Protein AF-A0A149UVN3-F1 (afdb_monomer_lite)

Organism: NCBI:txid178901

Foldseek 3Di:
DCWDDDPNDIQRPPAEADAAAPQLALVNQLVVVVVPHLYYDFHDDDPVCVVVVDVVRVRSRDDNDPDHRDDPPD

Structure (mmCIF, N/CA/C/O backbone):
data_AF-A0A149UVN3-F1
#
_entry.id   AF-A0A149UVN3-F1
#
loop_
_atom_site.group_PDB
_atom_site.id
_atom_site.type_symbol
_atom_site.label_atom_id
_atom_site.label_alt_id
_atom_site.label_comp_id
_atom_site.label_asym_id
_atom_site.label_entity_id
_atom_site.label_seq_id
_atom_site.pdbx_PDB_ins_code
_atom_site.Cartn_x
_a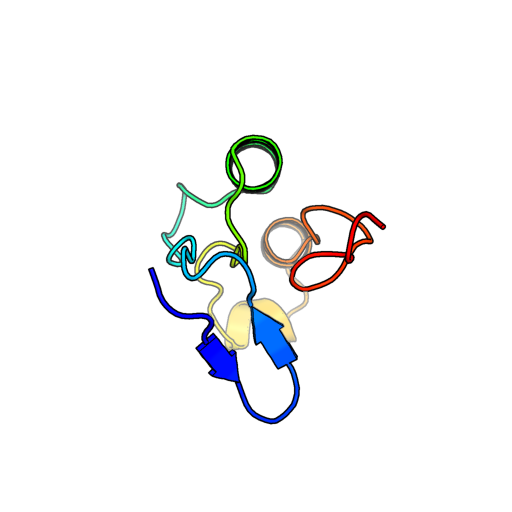tom_site.Cartn_y
_atom_site.Cartn_z
_atom_site.occupancy
_atom_site.B_iso_or_equiv
_atom_site.auth_seq_id
_atom_site.auth_comp_id
_atom_site.auth_asym_id
_atom_site.auth_atom_id
_atom_site.pdbx_PDB_model_num
ATOM 1 N N . MET A 1 1 ? -15.076 4.878 11.864 1.00 79.62 1 MET A N 1
ATOM 2 C CA . MET A 1 1 ? -15.423 5.115 10.440 1.00 79.62 1 MET A CA 1
ATOM 3 C C . MET A 1 1 ? -16.224 3.920 9.930 1.00 79.62 1 MET A C 1
ATOM 5 O O . MET A 1 1 ? -16.167 2.881 10.571 1.00 79.62 1 MET A O 1
ATOM 9 N N . ARG A 1 2 ? -17.002 4.057 8.848 1.00 91.38 2 ARG A N 1
ATOM 10 C CA . ARG A 1 2 ? -17.806 2.946 8.299 1.00 91.38 2 ARG A CA 1
ATOM 11 C C . ARG A 1 2 ? -16.932 2.009 7.443 1.00 91.38 2 ARG A C 1
ATOM 13 O O . ARG A 1 2 ? -16.099 2.549 6.716 1.00 91.38 2 ARG A O 1
ATOM 20 N N . PRO A 1 3 ? -17.129 0.678 7.492 1.00 93.38 3 PRO A N 1
ATOM 21 C CA . PRO A 1 3 ? -16.449 -0.265 6.599 1.00 93.38 3 PRO A CA 1
ATOM 22 C C . PRO A 1 3 ? -16.668 0.052 5.114 1.00 93.38 3 PRO A C 1
ATOM 24 O O . PRO A 1 3 ? -17.703 0.617 4.747 1.00 93.38 3 PRO A O 1
ATOM 27 N N . ILE A 1 4 ? -15.705 -0.331 4.270 1.00 93.88 4 ILE A N 1
ATOM 28 C CA . ILE A 1 4 ? -15.766 -0.174 2.805 1.00 93.88 4 ILE A CA 1
ATOM 29 C C . ILE A 1 4 ? -15.962 -1.550 2.163 1.00 93.88 4 ILE A C 1
ATOM 31 O O . ILE A 1 4 ? -15.276 -2.501 2.529 1.00 93.88 4 ILE A O 1
ATOM 35 N N . ASP A 1 5 ? -16.873 -1.642 1.194 1.00 93.38 5 ASP A N 1
ATOM 36 C CA . ASP A 1 5 ? -17.036 -2.811 0.324 1.00 93.38 5 ASP A CA 1
ATOM 37 C C . ASP A 1 5 ? -16.411 -2.523 -1.047 1.00 93.38 5 ASP A C 1
ATOM 39 O O . ASP A 1 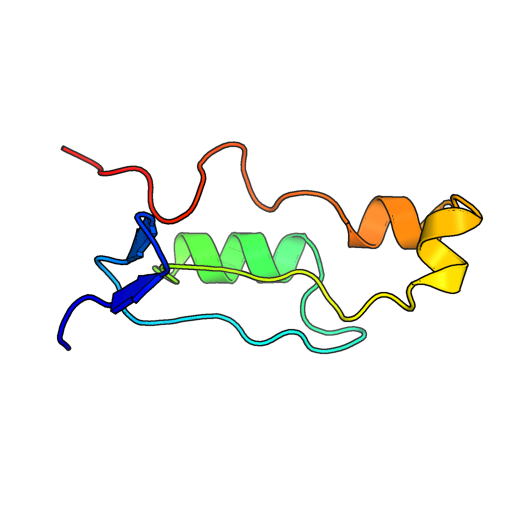5 ? -16.729 -1.516 -1.685 1.00 93.38 5 ASP A O 1
ATOM 43 N N . LEU A 1 6 ? -15.495 -3.390 -1.474 1.00 90.31 6 LEU A N 1
ATOM 44 C CA . LEU A 1 6 ? -14.793 -3.336 -2.752 1.00 90.31 6 LEU A CA 1
ATOM 45 C C . LEU A 1 6 ? -15.131 -4.583 -3.576 1.00 90.31 6 LEU A C 1
ATOM 47 O O . LEU A 1 6 ? -14.280 -5.442 -3.798 1.00 90.31 6 LEU A O 1
ATOM 51 N N . GLY A 1 7 ? -16.390 -4.708 -3.996 1.00 90.38 7 GLY A N 1
ATOM 52 C CA . GLY A 1 7 ? -16.824 -5.791 -4.882 1.00 90.38 7 GLY A CA 1
ATOM 53 C C . GLY A 1 7 ? -16.698 -7.175 -4.244 1.00 90.38 7 GLY A C 1
ATOM 54 O O . GLY A 1 7 ? -16.210 -8.102 -4.887 1.00 90.38 7 GLY A O 1
ATOM 55 N N . GLY A 1 8 ? -17.103 -7.309 -2.977 1.00 86.94 8 GLY A N 1
ATOM 56 C CA . GLY A 1 8 ? -17.026 -8.568 -2.221 1.00 86.94 8 GLY A CA 1
ATOM 57 C C . GLY A 1 8 ? -15.807 -8.680 -1.302 1.00 86.94 8 GLY A C 1
ATOM 58 O O . GLY A 1 8 ? -15.713 -9.620 -0.515 1.00 86.94 8 GLY A O 1
ATOM 59 N N . VAL A 1 9 ? -14.902 -7.700 -1.343 1.00 87.19 9 VAL A N 1
ATOM 60 C CA . VAL A 1 9 ? -13.849 -7.524 -0.339 1.00 87.19 9 VAL A CA 1
ATOM 61 C C . VAL A 1 9 ? -14.291 -6.468 0.662 1.00 87.19 9 VAL A C 1
ATOM 63 O O . VAL A 1 9 ? -14.422 -5.292 0.321 1.00 87.19 9 VAL A O 1
ATOM 66 N N . ARG A 1 10 ? -14.477 -6.871 1.917 1.00 90.12 10 ARG A N 1
ATOM 67 C CA . ARG A 1 10 ? -14.871 -5.963 2.992 1.00 90.12 10 ARG A CA 1
ATOM 68 C C . ARG A 1 10 ? -13.659 -5.511 3.801 1.00 90.12 10 ARG A C 1
ATOM 70 O O . ARG A 1 10 ? -12.922 -6.330 4.341 1.00 90.12 10 ARG A O 1
ATOM 77 N N . LEU A 1 11 ? -13.469 -4.199 3.903 1.00 90.94 11 LEU A N 1
ATOM 78 C CA . LEU A 1 11 ? -12.445 -3.575 4.737 1.00 90.94 11 LEU A CA 1
ATOM 79 C C . LEU A 1 11 ? -13.082 -3.073 6.033 1.00 90.94 11 LEU A C 1
ATOM 81 O O . LEU A 1 11 ? -13.716 -2.016 6.042 1.00 90.94 11 LEU A O 1
ATOM 85 N N . GLU A 1 12 ? -12.889 -3.814 7.125 1.00 91.75 12 GLU A N 1
ATOM 86 C CA . GLU A 1 12 ? -13.368 -3.407 8.456 1.00 91.75 12 GLU A CA 1
ATOM 87 C C . GLU A 1 12 ? -12.696 -2.117 8.930 1.00 91.75 12 GLU A C 1
ATOM 89 O O . GLU A 1 12 ? -13.357 -1.216 9.449 1.00 91.75 12 GLU A O 1
ATOM 94 N N . THR A 1 13 ? -11.395 -1.981 8.660 1.00 93.25 13 THR A N 1
ATOM 95 C CA . THR A 1 13 ? -10.678 -0.719 8.835 1.00 93.25 13 THR A CA 1
ATOM 96 C C . THR A 1 13 ? -10.648 0.036 7.504 1.00 93.25 13 THR A C 1
ATOM 98 O O . THR A 1 13 ? -9.895 -0.350 6.608 1.00 93.25 13 THR A O 1
ATOM 101 N N . PRO A 1 14 ? -11.405 1.137 7.342 1.00 93.12 14 PRO A N 1
ATOM 102 C CA . PRO A 1 14 ? -11.496 1.887 6.087 1.00 93.12 14 PRO A CA 1
ATOM 103 C C . PRO A 1 14 ? -10.304 2.842 5.908 1.00 93.12 14 PRO A C 1
ATOM 105 O O . PRO A 1 14 ? -10.462 4.022 5.603 1.00 93.12 14 PRO A O 1
ATOM 108 N N . VAL A 1 15 ? -9.097 2.331 6.149 1.00 93.44 15 VAL A N 1
ATOM 109 C CA . VAL A 1 15 ? -7.829 3.044 5.996 1.00 93.44 15 VAL A CA 1
ATOM 110 C C . VAL A 1 15 ? -6.998 2.276 4.985 1.00 93.44 15 VAL A C 1
ATOM 112 O O . VAL A 1 15 ? -6.687 1.099 5.185 1.00 93.44 15 VAL A O 1
ATOM 115 N N . ILE A 1 16 ? -6.656 2.951 3.895 1.00 93.31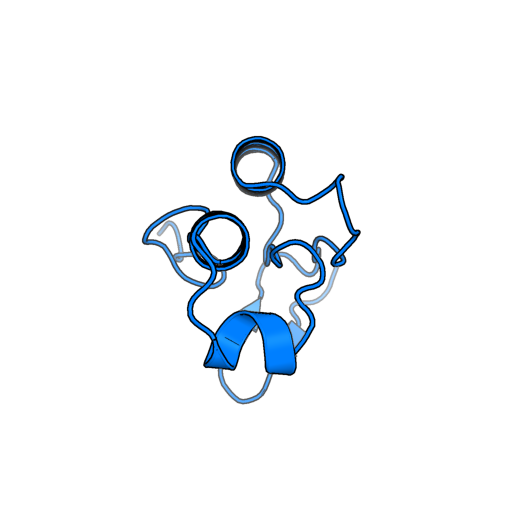 16 ILE A N 1
ATOM 116 C CA . ILE A 1 16 ? -5.930 2.378 2.767 1.00 93.31 16 ILE A CA 1
ATOM 117 C C . ILE A 1 16 ? -4.620 3.140 2.623 1.00 93.31 16 ILE A C 1
ATOM 119 O O . ILE A 1 16 ? -4.620 4.370 2.572 1.00 93.31 16 ILE A O 1
ATOM 123 N N . LEU A 1 17 ? -3.506 2.417 2.543 1.00 94.81 17 LEU A N 1
ATOM 124 C CA . LEU A 1 17 ? -2.229 3.021 2.186 1.00 94.81 17 LEU A CA 1
ATOM 125 C C . LEU A 1 17 ? -2.168 3.232 0.667 1.00 94.81 17 LEU A C 1
ATOM 127 O O . LEU A 1 17 ? -2.204 2.266 -0.096 1.00 94.81 17 LEU A O 1
ATOM 131 N N . ALA A 1 18 ? -2.074 4.495 0.252 1.00 94.62 18 ALA A N 1
ATOM 132 C CA . ALA A 1 18 ? -1.977 4.886 -1.150 1.00 94.62 18 ALA A CA 1
ATOM 133 C C . ALA A 1 18 ? -0.632 4.466 -1.778 1.00 94.62 18 ALA A C 1
ATOM 135 O O . ALA A 1 18 ? 0.389 4.523 -1.093 1.00 94.62 18 ALA A O 1
ATOM 136 N N . PRO A 1 19 ? -0.603 4.106 -3.074 1.00 93.62 19 PRO A N 1
ATOM 137 C CA . PRO A 1 19 ? 0.632 3.769 -3.777 1.00 93.62 19 PRO A CA 1
ATOM 138 C C . PRO A 1 19 ? 1.502 5.012 -3.997 1.00 93.62 19 PRO A C 1
ATOM 140 O O . PRO A 1 19 ? 1.038 6.018 -4.537 1.00 93.62 19 PRO A O 1
ATOM 143 N N . MET A 1 20 ? 2.778 4.939 -3.617 1.00 94.88 20 MET A N 1
ATOM 144 C CA . MET A 1 20 ? 3.741 6.033 -3.784 1.00 94.88 20 MET A CA 1
ATOM 145 C C . MET A 1 20 ? 5.113 5.470 -4.174 1.00 94.88 20 MET A C 1
ATOM 147 O O . MET A 1 20 ? 5.710 4.691 -3.430 1.00 94.88 20 MET A O 1
ATOM 151 N N . SER A 1 21 ? 5.611 5.852 -5.355 1.00 90.94 21 SER A N 1
ATOM 152 C CA . SER A 1 21 ? 6.900 5.388 -5.893 1.00 90.94 21 SER A CA 1
ATOM 153 C C . SER A 1 21 ? 8.049 5.702 -4.934 1.00 90.94 21 SER A C 1
ATOM 155 O O . SER A 1 21 ? 8.203 6.855 -4.533 1.00 90.94 21 SER A O 1
ATOM 157 N N . GLY A 1 22 ? 8.852 4.696 -4.578 1.00 89.25 22 GLY A N 1
ATOM 158 C CA . GLY A 1 22 ? 9.977 4.859 -3.649 1.00 89.25 22 GLY A CA 1
ATOM 159 C C . GLY A 1 22 ? 9.594 5.121 -2.185 1.00 89.25 22 GLY A C 1
ATOM 160 O O . GLY A 1 22 ? 10.472 5.443 -1.390 1.00 89.25 22 GLY A O 1
ATOM 161 N N . VAL A 1 23 ? 8.310 5.005 -1.822 1.00 94.38 23 VAL A N 1
ATOM 162 C CA . VAL A 1 23 ? 7.833 5.170 -0.435 1.00 94.38 23 VAL A CA 1
ATOM 163 C C . VAL A 1 23 ? 7.132 3.910 0.060 1.00 94.38 23 VAL A C 1
ATOM 165 O O . VAL A 1 23 ? 7.453 3.410 1.133 1.00 94.38 23 VAL A O 1
ATOM 168 N N . THR A 1 24 ? 6.179 3.364 -0.701 1.00 93.38 24 THR A N 1
ATOM 169 C CA . THR A 1 24 ? 5.400 2.185 -0.281 1.00 93.38 24 THR A CA 1
ATOM 170 C C . THR A 1 24 ? 6.084 0.864 -0.630 1.00 93.38 24 THR A C 1
ATOM 172 O O . THR A 1 24 ? 5.486 -0.024 -1.248 1.00 93.38 24 THR A O 1
ATOM 175 N N . ASP A 1 25 ? 7.338 0.731 -0.205 1.00 93.19 25 ASP A N 1
ATOM 176 C CA . ASP A 1 25 ? 8.114 -0.502 -0.304 1.00 93.19 25 ASP A CA 1
ATOM 177 C C . ASP A 1 25 ? 7.571 -1.599 0.641 1.00 93.19 25 ASP A C 1
ATOM 179 O O . ASP A 1 25 ? 6.571 -1.431 1.353 1.00 93.19 25 ASP A O 1
ATOM 183 N N . LEU A 1 26 ? 8.172 -2.789 0.614 1.00 92.06 26 LEU A N 1
ATOM 184 C CA . LEU A 1 26 ? 7.704 -3.909 1.433 1.00 92.06 26 LEU A CA 1
ATOM 185 C C . LEU A 1 26 ? 7.796 -3.642 2.957 1.00 92.06 26 LEU A C 1
ATOM 187 O O . LEU A 1 26 ? 6.792 -3.865 3.647 1.00 92.06 26 LEU A O 1
ATOM 191 N N . PRO A 1 27 ? 8.930 -3.171 3.517 1.00 92.94 27 PRO A N 1
ATOM 192 C CA . PRO A 1 27 ? 9.021 -2.803 4.931 1.00 92.94 27 PRO A CA 1
ATOM 193 C C . PRO A 1 27 ? 7.976 -1.774 5.377 1.00 92.94 27 PRO A C 1
ATOM 195 O O . PRO A 1 27 ? 7.332 -1.970 6.414 1.00 92.94 27 PRO A O 1
ATOM 198 N N . PHE A 1 28 ? 7.757 -0.715 4.594 1.00 94.50 28 PHE A N 1
ATOM 199 C CA . PHE A 1 28 ? 6.791 0.330 4.922 1.00 94.50 28 PHE A CA 1
ATOM 200 C C . PHE A 1 28 ? 5.363 -0.222 4.963 1.00 94.50 28 PHE A C 1
ATOM 202 O O . PHE A 1 28 ? 4.613 0.030 5.910 1.00 94.50 28 PHE A O 1
ATOM 209 N N . ARG A 1 29 ? 4.989 -1.050 3.981 1.00 94.25 29 ARG A N 1
ATOM 210 C CA . ARG A 1 29 ? 3.662 -1.688 3.939 1.00 94.25 29 ARG A CA 1
ATOM 211 C C . ARG A 1 29 ? 3.445 -2.657 5.096 1.00 94.25 29 ARG A C 1
ATOM 213 O O . ARG A 1 29 ? 2.352 -2.678 5.662 1.00 94.25 29 ARG A O 1
ATOM 220 N N . ARG A 1 30 ? 4.476 -3.411 5.489 1.00 93.06 30 ARG A N 1
ATOM 221 C CA . ARG A 1 30 ? 4.444 -4.265 6.691 1.00 93.06 30 ARG A CA 1
ATOM 222 C C . ARG A 1 30 ? 4.192 -3.449 7.951 1.00 93.06 30 ARG A C 1
ATOM 224 O O . ARG A 1 30 ? 3.369 -3.839 8.776 1.00 93.06 30 ARG A O 1
ATOM 231 N N . LEU A 1 31 ? 4.866 -2.311 8.099 1.00 93.81 31 LEU A N 1
ATOM 232 C CA . LEU A 1 31 ? 4.645 -1.416 9.231 1.00 93.81 31 LEU A CA 1
ATOM 233 C C . LEU A 1 31 ? 3.226 -0.833 9.217 1.00 93.81 31 LEU A C 1
ATOM 235 O O . LEU A 1 31 ? 2.525 -0.931 10.219 1.00 93.81 31 LEU A O 1
ATOM 239 N N . ALA A 1 32 ? 2.767 -0.299 8.084 1.00 93.06 32 ALA A N 1
ATOM 240 C CA . ALA A 1 32 ? 1.418 0.253 7.950 1.00 93.06 32 ALA A CA 1
ATOM 241 C C . ALA A 1 32 ? 0.330 -0.788 8.267 1.00 93.06 32 ALA A C 1
ATOM 243 O O . AL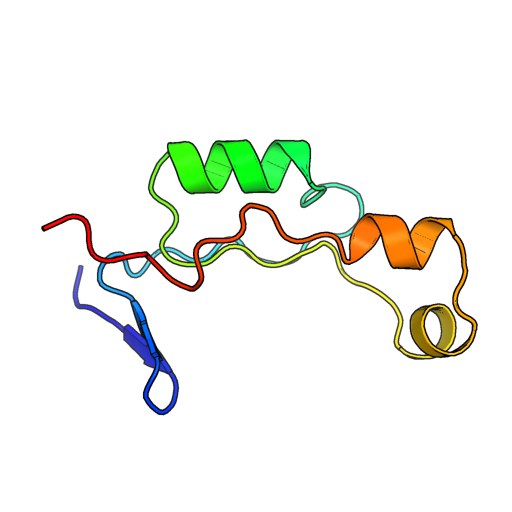A A 1 32 ? -0.652 -0.479 8.942 1.00 93.06 32 ALA A O 1
ATOM 244 N N . ARG A 1 33 ? 0.528 -2.043 7.840 1.00 90.50 33 ARG A N 1
ATOM 245 C CA . ARG A 1 33 ? -0.339 -3.173 8.195 1.00 90.50 33 ARG A CA 1
ATOM 246 C C . ARG A 1 33 ? -0.339 -3.441 9.700 1.00 90.50 33 ARG A C 1
ATOM 248 O O . ARG A 1 33 ? -1.414 -3.512 10.287 1.00 90.50 33 ARG A O 1
ATOM 255 N N . LYS A 1 34 ? 0.838 -3.517 10.334 1.00 91.69 34 LYS A N 1
ATOM 256 C CA . LYS A 1 34 ? 0.970 -3.676 11.797 1.00 91.69 34 LYS A CA 1
ATOM 257 C C . LYS A 1 34 ? 0.316 -2.536 12.584 1.00 91.69 34 LYS A C 1
ATOM 259 O O . LYS A 1 34 ? -0.160 -2.762 13.688 1.00 91.69 34 LYS A O 1
ATOM 264 N N . LEU A 1 35 ? 0.271 -1.334 12.011 1.00 93.00 35 LEU A N 1
ATOM 265 C CA . LEU A 1 35 ? -0.395 -0.161 12.587 1.00 93.00 35 LEU A CA 1
ATOM 266 C C . LEU A 1 35 ? -1.907 -0.101 12.293 1.00 93.00 35 LEU A C 1
ATOM 268 O O . LEU A 1 35 ? -2.568 0.842 12.720 1.00 93.00 35 LEU A O 1
ATOM 272 N N . GLY A 1 36 ? -2.470 -1.091 11.592 1.00 90.50 36 GLY A N 1
ATOM 273 C CA . GLY A 1 36 ? -3.915 -1.243 11.413 1.00 90.50 36 GLY A CA 1
ATOM 274 C C . GLY A 1 36 ? -4.470 -0.815 10.053 1.00 90.50 36 GLY A C 1
ATOM 275 O O . GLY A 1 36 ? -5.688 -0.734 9.910 1.00 90.50 36 GLY A O 1
ATOM 276 N N . ALA A 1 37 ? -3.638 -0.558 9.036 1.00 91.88 37 ALA A N 1
ATOM 277 C CA . ALA A 1 37 ? -4.140 -0.278 7.688 1.00 91.88 37 ALA A CA 1
ATOM 278 C C . ALA A 1 37 ? -4.933 -1.479 7.130 1.00 91.88 37 ALA A C 1
ATOM 280 O O . ALA A 1 37 ? -4.385 -2.572 6.943 1.00 91.88 37 ALA A O 1
ATOM 281 N N . GLY A 1 38 ? -6.214 -1.266 6.811 1.00 90.25 38 GLY A N 1
ATOM 282 C CA . GLY A 1 38 ? -7.120 -2.310 6.318 1.00 90.25 38 GLY A CA 1
ATOM 283 C C . GLY A 1 38 ? -6.748 -2.832 4.932 1.00 90.25 38 GLY A C 1
ATOM 284 O O . GLY A 1 38 ? -6.947 -4.016 4.645 1.00 90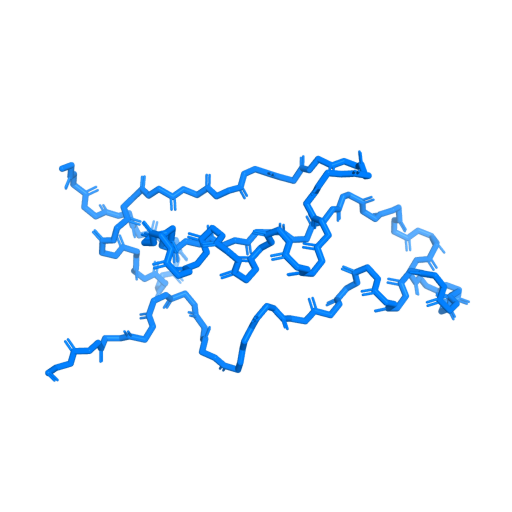.25 38 GLY A O 1
ATOM 285 N N . LEU A 1 39 ? -6.088 -1.998 4.124 1.00 92.25 39 LEU A N 1
ATOM 286 C CA . LEU A 1 39 ? -5.486 -2.368 2.844 1.00 92.25 39 LEU A CA 1
ATOM 287 C C . LEU A 1 39 ? -4.156 -1.632 2.644 1.00 92.25 39 LEU A C 1
ATOM 289 O O . LEU A 1 39 ? -4.041 -0.446 2.952 1.00 92.25 39 LEU A O 1
ATOM 293 N N . VAL A 1 40 ? -3.155 -2.331 2.109 1.00 93.69 40 VAL A N 1
ATOM 294 C CA . VAL A 1 40 ? -1.871 -1.741 1.708 1.00 93.69 40 VAL A CA 1
ATOM 295 C C . VAL A 1 40 ? -1.590 -2.062 0.247 1.00 93.69 40 VAL A C 1
ATOM 297 O O . VAL A 1 40 ? -1.800 -3.193 -0.184 1.00 93.69 40 VAL A O 1
ATOM 300 N N . VAL A 1 41 ? -1.124 -1.072 -0.508 1.00 92.56 41 VAL A N 1
ATOM 301 C CA . VAL A 1 41 ? -0.818 -1.196 -1.940 1.00 92.56 41 VAL A CA 1
ATOM 302 C C . VAL A 1 41 ? 0.685 -1.032 -2.131 1.00 92.5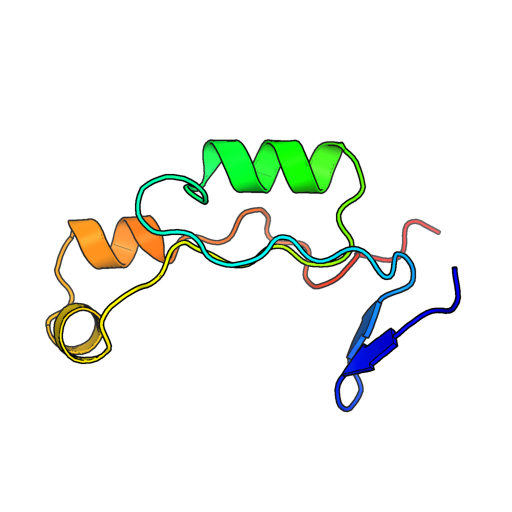6 41 VAL A C 1
ATOM 304 O O . VAL A 1 41 ? 1.286 -0.212 -1.439 1.00 92.56 41 VAL A O 1
ATOM 307 N N . SER A 1 42 ? 1.291 -1.826 -3.022 1.00 90.81 42 SER A N 1
ATOM 308 C CA . SER A 1 42 ? 2.695 -1.660 -3.421 1.00 90.81 42 SER A CA 1
ATOM 309 C C . SER A 1 42 ? 2.953 -0.260 -3.978 1.00 90.81 42 SER A C 1
ATOM 311 O O . SER A 1 42 ? 2.036 0.474 -4.347 1.00 90.81 42 SER A O 1
ATOM 313 N N . GLU A 1 43 ? 4.223 0.108 -4.084 1.00 92.75 43 GLU A N 1
ATOM 314 C CA . GLU A 1 43 ? 4.624 1.232 -4.925 1.00 92.75 43 GLU A CA 1
ATOM 315 C C . GLU A 1 43 ? 4.138 1.093 -6.376 1.00 92.75 43 GLU A C 1
ATOM 317 O O . GLU A 1 43 ? 3.773 0.011 -6.851 1.00 92.75 43 GLU A O 1
ATOM 322 N N . MET A 1 44 ? 4.090 2.234 -7.066 1.00 92.69 44 MET A N 1
ATOM 323 C CA . MET A 1 44 ? 3.616 2.306 -8.441 1.00 92.69 44 MET A CA 1
ATOM 324 C C . MET A 1 44 ? 4.607 1.614 -9.379 1.00 92.69 44 MET A C 1
ATOM 326 O O . MET A 1 44 ? 5.756 2.027 -9.504 1.00 92.69 44 MET A O 1
ATOM 330 N N . ILE A 1 45 ? 4.128 0.591 -10.081 1.00 89.00 45 ILE A N 1
ATOM 331 C CA . ILE A 1 45 ? 4.895 -0.177 -11.060 1.00 89.00 45 ILE A CA 1
ATOM 332 C C . ILE A 1 45 ? 4.352 0.120 -12.459 1.00 89.00 45 ILE A C 1
ATOM 334 O O . ILE A 1 45 ? 3.161 -0.048 -12.723 1.00 89.00 45 ILE A O 1
ATOM 338 N N . ALA A 1 46 ? 5.226 0.522 -13.384 1.00 88.44 46 ALA A N 1
ATOM 339 C CA . ALA A 1 46 ? 4.850 0.669 -14.786 1.00 88.44 46 ALA A CA 1
ATOM 340 C C . ALA A 1 46 ? 4.519 -0.704 -15.397 1.00 88.44 46 ALA A C 1
ATOM 342 O O . ALA A 1 46 ? 5.326 -1.629 -15.324 1.00 88.44 46 ALA A O 1
ATOM 343 N N . SER A 1 47 ? 3.363 -0.827 -16.058 1.00 88.31 47 SER A N 1
ATOM 344 C CA . SER A 1 47 ? 2.886 -2.100 -16.631 1.00 88.31 47 SER A CA 1
ATOM 345 C C . SER A 1 47 ? 3.923 -2.773 -17.540 1.00 88.31 47 SER A C 1
ATOM 347 O O . SER A 1 47 ? 4.166 -3.971 -17.436 1.00 88.31 47 SER A O 1
ATOM 349 N N . TRP A 1 48 ? 4.619 -1.993 -18.365 1.00 88.12 48 TRP A N 1
ATOM 350 C CA . TRP A 1 48 ? 5.655 -2.521 -19.251 1.00 88.12 48 TRP A CA 1
ATOM 351 C C . TRP A 1 48 ? 6.891 -3.052 -18.510 1.00 88.12 48 TRP A C 1
ATOM 353 O O . TRP A 1 48 ? 7.517 -4.005 -18.968 1.00 88.12 48 TRP A O 1
ATOM 363 N N . ALA A 1 49 ? 7.230 -2.474 -17.353 1.00 83.88 49 ALA A N 1
ATOM 364 C CA . ALA A 1 49 ? 8.312 -2.977 -16.508 1.00 83.88 49 ALA A CA 1
ATOM 365 C C . ALA A 1 49 ? 7.945 -4.326 -15.865 1.00 83.88 49 ALA A C 1
ATOM 367 O O . ALA A 1 49 ? 8.810 -5.188 -15.736 1.00 83.88 49 ALA A O 1
ATOM 368 N N . MET A 1 50 ? 6.662 -4.534 -15.541 1.00 85.38 50 MET A N 1
ATOM 369 C CA . MET A 1 50 ? 6.148 -5.807 -15.022 1.00 85.38 50 MET A CA 1
ATOM 370 C C . MET A 1 50 ? 6.182 -6.912 -16.083 1.00 85.38 50 MET A C 1
ATOM 372 O O . MET A 1 50 ? 6.644 -8.010 -15.807 1.00 85.38 50 MET A O 1
ATOM 376 N N . VAL A 1 51 ? 5.749 -6.614 -17.316 1.00 88.75 51 VAL A N 1
ATOM 377 C CA . VAL A 1 51 ? 5.740 -7.584 -18.434 1.00 88.75 51 VAL A CA 1
ATOM 378 C C . VAL A 1 51 ? 7.145 -8.070 -18.792 1.00 88.75 51 VAL A C 1
ATOM 380 O O . VAL A 1 51 ? 7.313 -9.186 -19.269 1.00 88.75 51 VAL A O 1
ATOM 383 N N . ARG A 1 52 ? 8.161 -7.234 -18.577 1.00 86.06 52 ARG A N 1
ATOM 384 C CA . ARG A 1 52 ? 9.564 -7.585 -18.824 1.00 86.06 52 ARG A CA 1
ATOM 385 C C . ARG A 1 52 ? 10.236 -8.301 -17.654 1.00 86.06 52 ARG A C 1
ATOM 387 O O . ARG A 1 52 ? 11.435 -8.536 -17.743 1.00 86.06 52 ARG A O 1
ATOM 394 N N . GLU A 1 53 ? 9.488 -8.593 -16.588 1.00 78.00 53 GLU A N 1
ATOM 395 C CA . GLU A 1 53 ? 9.954 -9.305 -15.392 1.00 78.00 53 GLU A CA 1
ATOM 396 C C . GLU A 1 53 ? 11.289 -8.775 -14.858 1.00 78.00 53 GLU A C 1
ATOM 398 O O . GLU A 1 53 ? 12.169 -9.526 -14.452 1.00 78.00 53 GLU A O 1
ATOM 403 N N . ASN A 1 54 ? 11.462 -7.451 -14.871 1.00 81.25 54 ASN A N 1
ATOM 404 C CA . ASN A 1 54 ? 12.671 -6.858 -14.321 1.00 81.25 54 ASN A CA 1
ATOM 405 C C . ASN A 1 54 ? 12.767 -7.194 -12.823 1.00 81.25 54 ASN A C 1
ATOM 407 O O . ASN A 1 54 ? 11.799 -6.973 -12.091 1.00 81.25 54 ASN A O 1
ATOM 411 N N . ASP A 1 55 ? 13.928 -7.655 -12.352 1.00 83.31 55 ASP A N 1
ATOM 412 C CA . ASP A 1 55 ? 14.140 -8.089 -10.960 1.00 83.31 55 ASP A CA 1
ATOM 413 C C . ASP A 1 55 ? 13.678 -7.040 -9.940 1.00 83.31 55 ASP A C 1
ATOM 415 O O . ASP A 1 55 ? 13.036 -7.353 -8.936 1.00 83.31 55 ASP A O 1
ATOM 419 N N . THR A 1 56 ? 13.963 -5.764 -10.216 1.00 81.56 56 THR A N 1
ATOM 420 C CA . THR A 1 56 ? 13.511 -4.645 -9.380 1.00 81.56 56 THR A CA 1
ATOM 421 C C . THR A 1 56 ? 11.989 -4.595 -9.293 1.00 81.56 56 THR A C 1
ATOM 423 O O . THR A 1 56 ? 11.433 -4.420 -8.214 1.00 81.56 56 THR A O 1
ATOM 426 N N . THR A 1 57 ? 11.303 -4.784 -10.416 1.00 83.38 57 THR A N 1
ATOM 427 C CA . THR A 1 57 ? 9.845 -4.730 -10.496 1.00 83.38 57 THR A CA 1
ATOM 428 C C . THR A 1 57 ? 9.179 -5.906 -9.787 1.00 83.38 57 THR A C 1
ATOM 430 O O . THR A 1 57 ? 8.179 -5.710 -9.097 1.00 83.38 57 THR A O 1
ATOM 433 N N . LEU A 1 58 ? 9.760 -7.103 -9.883 1.00 84.25 58 LEU A N 1
ATOM 434 C CA . LEU A 1 58 ? 9.279 -8.274 -9.148 1.00 84.25 58 LEU A CA 1
ATOM 435 C C . LEU A 1 58 ? 9.380 -8.066 -7.631 1.00 84.25 58 LEU A C 1
ATOM 437 O O . LEU A 1 58 ? 8.429 -8.358 -6.909 1.00 84.25 58 LEU A O 1
ATOM 441 N N . ARG A 1 59 ? 10.478 -7.467 -7.153 1.00 84.94 59 ARG A N 1
ATOM 442 C CA . ARG A 1 59 ? 10.642 -7.109 -5.732 1.00 84.94 59 ARG A CA 1
ATOM 443 C C . ARG A 1 59 ? 9.614 -6.082 -5.258 1.00 84.94 59 ARG A C 1
ATOM 445 O O . ARG A 1 59 ? 9.052 -6.216 -4.174 1.00 84.94 59 ARG A O 1
ATOM 452 N N . MET A 1 60 ? 9.331 -5.063 -6.073 1.00 84.75 60 MET A N 1
ATOM 453 C CA . MET A 1 60 ? 8.310 -4.052 -5.759 1.00 84.75 60 MET A CA 1
ATOM 454 C C . MET A 1 60 ? 6.914 -4.686 -5.585 1.00 84.75 60 MET A C 1
ATOM 456 O O . MET A 1 60 ? 6.116 -4.216 -4.770 1.00 84.75 60 MET A O 1
ATOM 460 N N . ALA A 1 61 ? 6.627 -5.767 -6.319 1.00 84.06 61 ALA A N 1
ATOM 461 C CA . ALA A 1 61 ? 5.340 -6.461 -6.321 1.00 84.06 61 ALA A CA 1
ATOM 462 C C . ALA A 1 61 ? 5.134 -7.435 -5.144 1.00 84.06 61 ALA A C 1
ATOM 464 O O . ALA A 1 61 ? 4.041 -7.986 -4.997 1.00 84.06 61 ALA A O 1
ATOM 465 N N . GLU A 1 62 ? 6.141 -7.648 -4.291 1.00 86.50 62 GLU A N 1
ATOM 466 C CA . GLU A 1 62 ? 6.038 -8.565 -3.151 1.00 86.50 62 GLU A CA 1
ATOM 467 C C . GLU A 1 62 ? 4.876 -8.194 -2.215 1.00 86.50 62 GLU A C 1
ATOM 469 O O . GLU A 1 62 ? 4.579 -7.020 -1.978 1.00 86.50 62 GLU A O 1
ATOM 474 N N . VAL A 1 63 ? 4.203 -9.194 -1.645 1.00 85.38 63 VAL A N 1
ATOM 475 C CA . VAL A 1 63 ? 3.033 -8.977 -0.782 1.00 85.38 63 VAL A CA 1
ATOM 476 C C . VAL A 1 63 ? 3.474 -8.747 0.668 1.00 85.38 63 VAL A C 1
ATOM 478 O O . VAL A 1 63 ? 4.339 -9.446 1.190 1.00 85.38 63 VAL A O 1
ATOM 481 N N . ALA A 1 64 ? 2.866 -7.756 1.333 1.00 79.56 64 ALA A N 1
ATOM 482 C CA . ALA A 1 64 ? 3.248 -7.330 2.682 1.00 79.56 64 ALA A CA 1
ATOM 483 C C . ALA A 1 64 ? 2.991 -8.369 3.788 1.00 79.56 64 ALA A C 1
ATOM 485 O O . ALA A 1 64 ? 3.624 -8.273 4.831 1.00 79.56 64 ALA A O 1
ATOM 486 N N . ASP A 1 65 ? 2.135 -9.362 3.553 1.00 70.75 65 ASP A N 1
ATOM 487 C CA . ASP A 1 65 ? 1.962 -10.592 4.338 1.00 70.75 65 ASP A CA 1
ATOM 488 C C . ASP A 1 65 ? 1.005 -11.522 3.569 1.00 70.75 65 ASP A C 1
ATOM 490 O O . ASP A 1 65 ? 0.245 -11.055 2.723 1.00 70.75 65 ASP A O 1
ATOM 494 N N . ALA A 1 66 ? 0.984 -12.826 3.864 1.00 55.88 66 ALA A N 1
ATOM 495 C CA . ALA A 1 66 ? 0.054 -13.775 3.222 1.00 55.88 66 ALA A CA 1
ATOM 496 C C . ALA A 1 66 ? -1.431 -13.543 3.592 1.00 55.88 66 ALA A C 1
ATOM 498 O O . ALA A 1 66 ? -2.328 -14.151 3.010 1.00 55.88 66 ALA A O 1
ATOM 499 N N . GLY A 1 67 ? -1.701 -12.670 4.567 1.00 51.19 67 GLY A N 1
ATOM 500 C CA . GLY A 1 67 ? -3.048 -12.264 4.943 1.00 51.19 67 GLY A CA 1
ATOM 501 C C . GLY A 1 67 ? -3.569 -11.188 4.003 1.00 51.19 67 GLY A C 1
ATOM 502 O O . GLY A 1 67 ? -3.025 -10.085 3.969 1.00 51.19 67 GLY A O 1
ATOM 503 N N . GLY A 1 68 ? -4.626 -11.508 3.258 1.00 59.69 68 GLY A N 1
ATOM 504 C CA . GLY A 1 68 ? -5.324 -10.584 2.367 1.00 59.69 68 GLY A CA 1
ATOM 505 C C . GLY A 1 68 ? -5.870 -9.314 3.056 1.00 59.69 68 GLY A C 1
ATOM 506 O O . GLY A 1 68 ? -5.519 -9.002 4.200 1.00 59.69 68 GLY A O 1
ATOM 507 N N . PRO A 1 69 ? -6.715 -8.522 2.369 1.00 59.34 69 PRO A N 1
ATOM 508 C CA . PRO A 1 69 ? -7.423 -7.389 2.979 1.00 59.34 69 PRO A CA 1
ATOM 509 C C . PRO A 1 69 ? -8.045 -7.848 4.304 1.00 59.34 69 PRO A C 1
ATOM 511 O O . PRO A 1 69 ? -8.823 -8.789 4.299 1.00 59.34 69 PRO A O 1
ATOM 514 N N . ALA A 1 70 ? -7.562 -7.262 5.406 1.00 50.38 70 ALA A N 1
ATOM 515 C CA . ALA A 1 70 ? -7.755 -7.666 6.803 1.00 50.38 70 ALA A CA 1
ATOM 516 C C . ALA A 1 70 ? -8.243 -9.119 7.024 1.00 50.38 70 ALA A C 1
ATOM 518 O O . ALA A 1 70 ? -9.441 -9.387 6.995 1.00 50.38 70 ALA A O 1
ATOM 519 N N . LEU A 1 71 ? -7.330 -10.052 7.333 1.00 43.66 71 LEU A N 1
ATOM 520 C CA . LEU A 1 71 ? -7.741 -11.289 8.005 1.00 43.66 71 LEU A CA 1
ATOM 521 C C . LEU A 1 71 ? -8.512 -10.895 9.271 1.00 43.66 71 LEU A C 1
ATOM 523 O O . LEU A 1 71 ? -7.960 -10.236 10.153 1.00 43.66 71 LEU A O 1
ATOM 527 N N . LEU A 1 72 ? -9.793 -11.265 9.306 1.00 40.75 72 LEU A N 1
ATOM 528 C CA . LEU A 1 72 ? -10.653 -11.212 10.480 1.00 40.75 72 LEU A CA 1
ATOM 529 C C . LEU A 1 72 ? -9.927 -11.937 11.619 1.00 40.75 72 LEU A C 1
ATOM 531 O O . LEU A 1 72 ? -9.896 -13.165 11.658 1.00 40.75 72 LEU A O 1
ATOM 535 N N . HIS A 1 73 ? -9.309 -11.180 12.523 1.00 38.44 73 HIS A N 1
ATOM 536 C CA . HIS A 1 73 ? -9.006 -11.693 13.848 1.00 38.44 73 HIS A CA 1
ATOM 537 C C . HIS A 1 73 ? -10.349 -11.829 14.564 1.00 38.44 73 HIS A C 1
ATOM 539 O O . HIS A 1 73 ? -10.954 -10.828 14.947 1.00 38.44 73 HIS A O 1
ATOM 545 N N . ASN A 1 74 ? -10.828 -13.069 14.630 1.00 30.12 74 ASN A N 1
ATOM 546 C CA . ASN A 1 74 ? -11.859 -13.495 15.567 1.00 30.12 74 ASN A CA 1
ATOM 547 C C . ASN A 1 74 ? -11.228 -13.662 16.954 1.00 30.12 74 ASN A C 1
ATOM 549 O O . ASN A 1 74 ? -10.074 -14.157 16.999 1.00 30.12 74 ASN A O 1
#

Sequence (74 aa):
MRPIDLGGVRLETPVILAPMSGVTDLPFRRLARKLGAGLVVSEMIASWAMVRENDTTLRMAEVADAGGPALLHN

Radius of gyration: 13.33 Å; chains: 1; bounding box: 32×20×35 Å

pLDDT: mean 84.36, std 14.77, range [30.12, 94.88]

InterPro domains:
  IPR013785 Aldolase-type TIM barrel [G3DSA:3.20.20.70] (10-72)
  IPR035587 DUS-like, FMN-binding domain [PF01207] (16-64)

Secondary structure (DSSP, 8-state):
---EEETTEEESS--EEPP-TTTS-HHHHHHHHHTT-SEE-PPP--HHHHHTT-HHHHHHT--S-S--TT----